Protein AF-A0A9D4AV53-F1 (afdb_monomer)

Solvent-accessible surface area (backbone atoms only — not comparable to full-atom values): 8628 Å² total; per-residue (Å²): 136,87,85,74,82,77,82,69,74,58,74,61,68,57,35,44,65,17,51,55,22,48,53,52,18,52,51,21,46,56,52,15,54,52,25,48,77,71,68,38,57,70,60,15,51,51,24,48,51,52,20,50,53,24,49,51,52,19,51,53,35,43,49,56,25,42,52,51,52,41,51,69,66,26,68,77,29,48,86,71,38,29,45,61,40,52,94,44,55,54,70,60,33,49,56,50,50,55,52,50,52,53,54,51,15,51,49,27,72,74,70,65,56,73,66,44,37,37,38,32,34,42,79,16,83,84,34,91,87,54,52,51,60,39,47,61,52,48,53,51,52,35,55,78,67,71,45,55,67,46,74,82,48,91,39,30,34,42,32,48,53,103

Mean predicted aligned error: 5.89 Å

Sequence (162 aa):
MVFQDIEYPGYHDFRAEAFLHQEKKQECLKKAEAACRMGMKPVAAFYAQQGRLHEQKMKEANHAAAVQIFEKVNASLLPENVLDLHGLHVDEAINHLSRVLQEKSHEYKQTGGKPYLCVITGRGNHSQGGVARIKPAAIKYLTSHNFRFTEIKPGCLKVMLK

pLDDT: mean 89.39, std 15.93, range [34.72, 98.69]

Foldseek 3Di:
DDPPDPPQDPLCVQLVQLVVLVVLLVVLCVQLVVCVVVVNVVRNVVSNVSSVVSVVSSVVSLVSSLVVSQCVVCVVPLVVLEGEQPSHDQVSSLVVLVVSLVVVLVVCVVPVPDQKHKYAQDQQCPDDVSDSPNVVSSVVSCVVVVWDWDAPDRRIIITGHD

InterPro domains:
  IPR002625 Smr domain [PF01713] (83-146)
  IPR002625 Smr domain [PS50828] (83-162)
  IPR002625 Smr domain [SM00463] (80-162)
  IPR013899 Domain of unknown function DUF1771 [PF08590] (11-74)
  IPR013899 Domain of unknown function DUF1771 [SM01162] (10-75)
  IPR036063 Smr domain superfamily [G3DSA:3.30.1370.110] (58-162)
  IPR036063 Smr domain superfamily [SSF160443] (80-162)
  IPR052772 Endonuclease/Polynucleotide Kinase Domain-Containing Protein [PTHR46535] (3-162)

Radius of gyration: 20.04 Å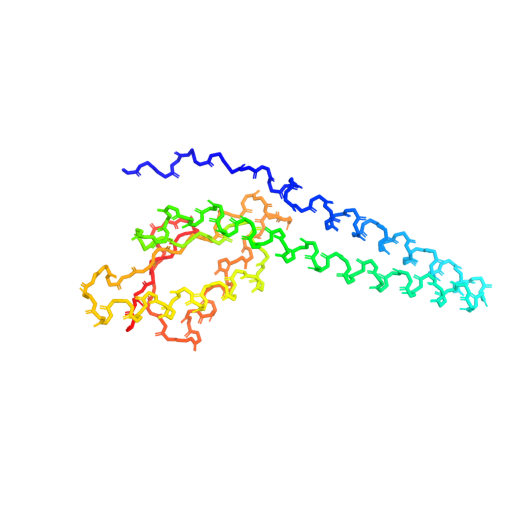; Cα contacts (8 Å, |Δi|>4): 201; chains: 1; bounding box: 47×33×63 Å

Nearest PDB structures (foldseek):
  2vkc-assembly1_A  TM=8.379E-01  e=3.331E-12  Homo sapiens
  3fau-assembly3_B  TM=8.718E-01  e=2.701E-09  Homo sapiens
  2d9i-assembly1_A  TM=8.965E-01  e=4.005E-09  Homo sapiens
  3zie-assembly1_A  TM=5.124E-01  e=1.704E+00  Archaeoglobus fulgidus

Organism: NCBI:txid74926

Structure (mmCIF, N/CA/C/O backbone):
data_AF-A0A9D4AV53-F1
#
_entry.id   AF-A0A9D4AV53-F1
#
loop_
_atom_site.group_PDB
_atom_site.id
_atom_site.type_symbol
_atom_site.label_atom_id
_atom_site.label_alt_id
_atom_site.label_comp_id
_atom_site.label_asym_id
_atom_site.label_entity_id
_atom_site.label_seq_id
_atom_site.pdbx_PDB_ins_code
_atom_site.Cartn_x
_atom_site.Cartn_y
_atom_site.Cartn_z
_atom_site.occupancy
_atom_site.B_iso_or_equiv
_atom_site.auth_seq_id
_atom_site.auth_comp_id
_atom_site.auth_asym_id
_atom_site.auth_atom_id
_atom_site.pdbx_PDB_model_num
ATOM 1 N N . MET A 1 1 ? -22.917 12.804 12.585 1.00 38.12 1 MET A N 1
ATOM 2 C CA . MET A 1 1 ? -21.440 12.845 12.644 1.00 38.12 1 MET A CA 1
ATOM 3 C C . MET A 1 1 ? -20.932 12.941 11.215 1.00 38.12 1 MET A C 1
ATOM 5 O O . MET A 1 1 ? -21.142 12.020 10.431 1.00 38.12 1 MET A O 1
ATOM 9 N N . VAL A 1 2 ? -20.444 14.124 10.859 1.00 34.72 2 VAL A N 1
ATOM 10 C CA . VAL A 1 2 ? -20.189 14.585 9.490 1.00 34.72 2 VAL A CA 1
ATOM 11 C C . VAL A 1 2 ? -18.859 13.989 9.013 1.00 34.72 2 VAL A C 1
ATOM 13 O O . VAL A 1 2 ? -17.808 14.352 9.514 1.00 34.72 2 VAL A O 1
ATOM 16 N N . PHE A 1 3 ? -18.918 13.006 8.109 1.00 46.62 3 PHE A N 1
ATOM 17 C CA . PHE A 1 3 ? -17.758 12.449 7.379 1.00 46.62 3 PHE A CA 1
ATOM 18 C C . PHE A 1 3 ? -17.810 12.838 5.887 1.00 46.62 3 PHE A C 1
ATOM 20 O O . PHE A 1 3 ? -17.227 12.165 5.038 1.00 46.62 3 PHE A O 1
ATOM 27 N N . GLN A 1 4 ? -18.608 13.851 5.556 1.00 36.75 4 GLN A N 1
ATOM 28 C CA . GLN A 1 4 ? -18.662 14.462 4.235 1.00 36.75 4 GLN A CA 1
ATOM 29 C C . GLN A 1 4 ? -17.852 15.754 4.336 1.00 36.75 4 GLN A C 1
ATOM 31 O O . GLN A 1 4 ? -17.994 16.466 5.323 1.00 36.75 4 GLN A O 1
ATOM 36 N N . ASP A 1 5 ? -16.974 15.974 3.360 1.00 39.16 5 ASP A N 1
ATOM 37 C CA . ASP A 1 5 ? -16.139 17.172 3.184 1.00 39.16 5 ASP A CA 1
ATOM 38 C C . ASP A 1 5 ? -14.759 17.157 3.867 1.00 39.16 5 ASP A C 1
ATOM 40 O O . ASP A 1 5 ? -14.266 18.179 4.334 1.00 39.16 5 ASP A O 1
ATOM 44 N N . ILE A 1 6 ? -14.067 16.008 3.863 1.00 48.16 6 ILE A N 1
ATOM 45 C CA . ILE A 1 6 ? -12.597 16.054 3.905 1.00 48.16 6 ILE A CA 1
ATOM 46 C C . ILE A 1 6 ? -12.134 16.381 2.482 1.00 48.16 6 ILE A C 1
ATOM 48 O O . ILE A 1 6 ? -12.137 15.512 1.606 1.00 48.16 6 ILE A O 1
ATOM 52 N N . GLU A 1 7 ? -11.781 17.645 2.242 1.00 45.81 7 GLU A N 1
ATOM 53 C CA . GLU A 1 7 ? -10.985 18.034 1.079 1.00 45.81 7 GLU A CA 1
ATOM 54 C C . GLU A 1 7 ? -9.637 17.323 1.177 1.00 45.81 7 GLU A C 1
ATOM 56 O O . GLU A 1 7 ? -8.758 17.678 1.966 1.00 45.81 7 GLU A O 1
ATOM 61 N N . TYR A 1 8 ? -9.494 16.254 0.401 1.00 56.31 8 TYR A N 1
ATOM 62 C CA . TYR A 1 8 ? -8.222 15.575 0.289 1.00 56.31 8 TYR A CA 1
ATOM 63 C C . TYR A 1 8 ? -7.283 16.457 -0.541 1.00 56.31 8 TYR A C 1
ATOM 65 O O . TYR A 1 8 ? -7.636 16.786 -1.677 1.00 56.31 8 TYR A O 1
ATOM 73 N N . PRO A 1 9 ? -6.100 16.836 -0.018 1.00 54.69 9 PRO A N 1
ATOM 74 C CA . PRO A 1 9 ? -5.075 17.464 -0.841 1.00 54.69 9 PRO A CA 1
ATOM 75 C C . PRO A 1 9 ? -4.839 16.594 -2.079 1.00 54.69 9 PRO A C 1
ATOM 77 O O . PRO A 1 9 ? -4.898 15.363 -1.979 1.00 54.69 9 PRO A O 1
ATOM 80 N N . GLY A 1 10 ? -4.656 17.226 -3.241 1.00 58.88 10 GLY A N 1
ATOM 81 C CA . GLY A 1 10 ? -4.695 16.548 -4.530 1.00 58.88 10 GLY A CA 1
ATOM 82 C C . GLY A 1 10 ? -3.817 15.300 -4.515 1.00 58.88 10 GLY A C 1
ATOM 83 O O . GLY A 1 10 ? -2.613 15.384 -4.306 1.00 58.88 10 GLY A O 1
ATOM 84 N N . TYR A 1 11 ? -4.409 14.123 -4.741 1.00 59.81 11 TYR A N 1
ATOM 85 C CA . TYR A 1 11 ? -3.689 12.842 -4.844 1.00 59.81 11 TYR A CA 1
ATOM 86 C C . TYR A 1 11 ? -2.461 12.933 -5.774 1.00 59.81 11 TYR A C 1
ATOM 88 O O . TYR A 1 11 ? -1.443 12.274 -5.555 1.00 59.81 11 TYR A O 1
ATOM 96 N N . HIS A 1 12 ? -2.558 13.782 -6.800 1.00 61.38 12 HIS A N 1
ATOM 97 C CA . HIS A 1 12 ? -1.492 14.055 -7.755 1.00 61.38 12 HIS A CA 1
ATOM 98 C C . HIS A 1 12 ? -0.320 14.859 -7.180 1.00 61.38 12 HIS A C 1
ATOM 100 O O . HIS A 1 12 ? 0.800 14.655 -7.641 1.00 61.38 12 HIS A O 1
ATOM 106 N N . ASP A 1 13 ? -0.536 15.689 -6.159 1.00 76.19 13 ASP A N 1
ATOM 107 C CA . ASP A 1 13 ? 0.501 16.560 -5.598 1.00 76.19 13 ASP A CA 1
ATOM 108 C C . ASP A 1 13 ? 1.576 15.730 -4.891 1.00 76.19 13 ASP A C 1
ATOM 110 O O . ASP A 1 13 ? 2.767 15.897 -5.141 1.00 76.19 13 ASP A O 1
ATOM 114 N N . PHE A 1 14 ? 1.165 14.754 -4.075 1.00 82.38 14 PHE A N 1
ATOM 115 C CA . PHE A 1 14 ? 2.112 13.910 -3.338 1.00 82.38 14 PHE A CA 1
ATOM 116 C C . PHE A 1 14 ? 2.916 12.977 -4.244 1.00 82.38 14 PHE A C 1
ATOM 118 O O . PHE A 1 14 ? 4.049 12.636 -3.922 1.00 82.38 14 PHE A O 1
ATOM 125 N N . ARG A 1 15 ? 2.338 12.535 -5.367 1.00 89.38 15 ARG A N 1
ATOM 126 C CA . ARG A 1 15 ? 2.961 11.549 -6.267 1.00 89.38 15 ARG A CA 1
ATOM 127 C C . ARG A 1 15 ? 3.558 12.160 -7.534 1.00 89.38 15 ARG A C 1
ATOM 129 O O . ARG A 1 15 ? 4.001 11.411 -8.403 1.00 89.38 15 ARG A O 1
ATOM 136 N N . ALA A 1 16 ? 3.627 13.487 -7.634 1.00 90.88 16 ALA A N 1
ATOM 137 C CA . ALA A 1 16 ? 4.159 14.188 -8.802 1.00 90.88 16 ALA A CA 1
ATOM 138 C C . ALA A 1 16 ? 5.570 13.707 -9.190 1.00 90.88 16 ALA A C 1
ATOM 140 O O . ALA A 1 16 ? 5.831 13.401 -10.354 1.00 90.88 16 ALA A O 1
ATOM 141 N N . GLU A 1 17 ? 6.466 13.546 -8.213 1.00 93.38 17 GLU A N 1
ATOM 142 C CA . GLU A 1 17 ? 7.827 13.054 -8.456 1.00 93.38 17 GLU A CA 1
ATOM 143 C C . GLU A 1 17 ? 7.849 11.599 -8.954 1.00 93.38 17 GLU A C 1
ATOM 145 O O . GLU A 1 17 ? 8.602 11.249 -9.870 1.00 93.38 17 GLU A O 1
ATOM 150 N N . ALA A 1 18 ? 6.981 10.745 -8.406 1.00 94.00 18 ALA A N 1
ATOM 151 C CA . ALA A 1 18 ? 6.853 9.369 -8.866 1.00 94.00 18 ALA A CA 1
ATOM 152 C C . ALA A 1 18 ? 6.354 9.313 -10.318 1.00 94.00 18 ALA A C 1
ATOM 154 O O . ALA A 1 18 ? 6.891 8.542 -11.117 1.00 94.00 18 ALA A O 1
ATOM 155 N N . PHE A 1 19 ? 5.387 10.159 -10.688 1.00 92.38 19 PHE A N 1
ATOM 156 C CA . PHE A 1 19 ? 4.908 10.260 -12.069 1.00 92.38 19 PHE A CA 1
ATOM 157 C C . PHE A 1 19 ? 6.002 10.743 -13.022 1.00 92.38 19 PHE A C 1
ATOM 159 O O . PHE A 1 19 ? 6.210 10.123 -14.063 1.00 92.38 19 PHE A O 1
ATOM 166 N N . LEU A 1 20 ? 6.793 11.745 -12.630 1.00 95.94 20 LEU A N 1
ATOM 167 C CA . LEU A 1 20 ? 7.936 12.198 -13.425 1.00 95.94 20 LEU A CA 1
ATOM 168 C C . LEU A 1 20 ? 8.929 11.056 -13.703 1.00 95.94 20 LEU A C 1
ATOM 170 O O . LEU A 1 20 ? 9.444 10.903 -14.813 1.00 95.94 20 LEU A O 1
ATOM 174 N N . HIS A 1 21 ? 9.221 10.229 -12.698 1.00 97.69 21 HIS A N 1
ATOM 175 C CA . HIS A 1 21 ? 10.088 9.068 -12.883 1.00 97.69 21 HIS A CA 1
ATOM 176 C C . HIS A 1 21 ? 9.439 7.948 -13.699 1.00 97.69 21 HIS A C 1
ATOM 178 O O . HIS A 1 21 ? 10.141 7.270 -14.454 1.00 97.69 21 HIS A O 1
ATOM 184 N N . GLN A 1 22 ? 8.119 7.790 -13.624 1.00 96.44 22 GLN A N 1
ATOM 185 C CA . GLN A 1 22 ? 7.373 6.879 -14.484 1.00 96.44 22 GLN A CA 1
ATOM 186 C C . GLN A 1 22 ? 7.498 7.275 -15.963 1.00 96.44 22 GLN A C 1
ATOM 188 O O . GLN A 1 22 ? 7.792 6.413 -16.794 1.00 96.44 22 GLN A O 1
ATOM 193 N N . GLU A 1 23 ? 7.343 8.558 -16.293 1.00 97.44 23 GLU A N 1
ATOM 194 C CA . GLU A 1 23 ? 7.495 9.068 -17.662 1.00 97.44 23 GLU A CA 1
ATOM 195 C C . GLU A 1 23 ? 8.915 8.836 -18.192 1.00 97.44 23 GLU A C 1
ATOM 197 O O . GLU A 1 23 ? 9.099 8.248 -19.262 1.00 97.44 23 GLU A O 1
ATOM 202 N N . LYS A 1 24 ? 9.938 9.181 -17.398 1.00 98.25 24 LYS A N 1
ATOM 203 C CA . LYS A 1 24 ? 11.347 8.951 -17.764 1.00 98.25 24 LYS A CA 1
ATOM 204 C C . LYS A 1 24 ? 11.670 7.465 -17.943 1.00 98.25 24 LYS A C 1
ATOM 206 O O . LYS A 1 24 ? 12.411 7.098 -18.856 1.00 98.25 24 LYS A O 1
ATOM 211 N N . LYS A 1 25 ? 11.097 6.585 -17.110 1.00 98.19 25 LYS A N 1
ATOM 212 C CA . LYS A 1 25 ? 11.212 5.126 -17.275 1.00 98.19 25 LYS A CA 1
ATOM 213 C C . LYS A 1 25 ? 10.618 4.687 -18.615 1.00 98.19 25 LYS A C 1
ATOM 215 O O . LYS A 1 25 ? 11.267 3.936 -19.339 1.00 98.19 25 LYS A O 1
ATOM 220 N N . GLN A 1 26 ? 9.412 5.144 -18.956 1.00 98.19 26 GLN A N 1
ATOM 221 C CA . GLN A 1 26 ? 8.759 4.799 -20.225 1.00 98.19 26 GLN A CA 1
ATOM 222 C C . GLN A 1 26 ? 9.570 5.278 -21.432 1.00 98.19 26 GLN A C 1
ATOM 224 O O . GLN A 1 26 ? 9.718 4.543 -22.406 1.00 98.19 26 GLN A O 1
ATOM 229 N N . GLU A 1 27 ? 10.136 6.481 -21.363 1.00 98.44 27 GLU A N 1
ATOM 230 C CA . GLU A 1 27 ? 11.024 7.004 -22.399 1.00 98.44 27 GLU A CA 1
ATOM 231 C C . GLU A 1 27 ? 12.274 6.126 -22.574 1.00 98.44 27 GLU A C 1
ATOM 233 O O . GLU A 1 27 ? 12.625 5.759 -23.697 1.00 98.44 27 GLU A O 1
ATOM 238 N N . CYS A 1 28 ? 12.911 5.724 -21.470 1.00 98.44 28 CYS A N 1
ATOM 239 C CA . CYS A 1 28 ? 14.061 4.820 -21.500 1.00 98.44 28 CYS A CA 1
ATOM 240 C C . CYS A 1 28 ? 13.710 3.469 -22.137 1.00 98.44 28 CYS A C 1
ATOM 242 O O . CYS A 1 28 ? 14.476 2.966 -22.955 1.00 98.44 28 CYS A O 1
ATOM 244 N N . LEU A 1 29 ? 12.546 2.898 -21.816 1.00 97.62 29 LEU A N 1
ATOM 245 C CA . LEU A 1 29 ? 12.094 1.639 -22.416 1.00 97.62 29 LEU A CA 1
ATOM 246 C C . LEU A 1 29 ? 11.893 1.774 -23.929 1.00 97.62 29 LEU A C 1
ATOM 248 O O . LEU A 1 29 ? 12.446 0.977 -24.683 1.00 97.62 29 LEU A O 1
ATOM 252 N N . LYS A 1 30 ? 11.214 2.836 -24.387 1.00 98.50 30 LYS A N 1
ATOM 253 C CA . LYS A 1 30 ? 11.038 3.119 -25.824 1.00 98.50 30 LYS A CA 1
ATOM 254 C C . LYS A 1 30 ? 12.383 3.229 -26.550 1.00 98.50 30 LYS A C 1
ATOM 256 O O . LYS A 1 30 ? 12.556 2.662 -27.629 1.00 98.50 30 LYS A O 1
ATOM 261 N N . LYS A 1 31 ? 13.355 3.925 -25.950 1.00 98.56 31 LYS A N 1
ATOM 262 C CA . LYS A 1 31 ? 14.708 4.079 -26.509 1.00 98.56 31 LYS A CA 1
ATOM 263 C C . LYS A 1 31 ? 15.485 2.757 -26.530 1.00 98.56 31 LYS A C 1
ATOM 265 O O . LYS A 1 31 ? 16.138 2.454 -27.528 1.00 98.56 31 LYS A O 1
ATOM 270 N N . ALA A 1 32 ? 15.382 1.946 -25.477 1.00 98.19 32 ALA A N 1
ATOM 271 C CA . ALA A 1 32 ? 16.003 0.624 -25.417 1.00 98.19 32 ALA A CA 1
ATOM 272 C C . ALA A 1 32 ? 15.435 -0.325 -26.486 1.00 98.19 32 ALA A C 1
ATOM 274 O O . ALA A 1 32 ? 16.196 -0.998 -27.182 1.00 98.19 32 ALA A O 1
ATOM 275 N N . GLU A 1 33 ? 14.111 -0.340 -26.659 1.00 98.19 33 GLU A N 1
ATOM 276 C CA . GLU A 1 33 ? 13.432 -1.136 -27.685 1.00 98.19 33 GLU A CA 1
ATOM 277 C C . GLU A 1 33 ? 13.840 -0.724 -29.102 1.00 98.19 33 GLU A C 1
ATOM 279 O O . GLU A 1 33 ? 14.084 -1.588 -29.945 1.00 98.19 33 GLU A O 1
ATOM 284 N N . ALA A 1 34 ? 13.933 0.581 -29.378 1.00 98.38 34 ALA A N 1
ATOM 285 C CA . ALA A 1 34 ? 14.387 1.083 -30.673 1.00 98.38 34 ALA A CA 1
ATOM 286 C C . ALA A 1 34 ? 15.840 0.665 -30.962 1.00 98.38 34 ALA A C 1
ATOM 288 O O . ALA A 1 34 ? 16.124 0.108 -32.022 1.00 98.38 34 ALA A O 1
ATOM 289 N N . ALA A 1 35 ? 16.746 0.839 -29.994 1.00 98.38 35 ALA A N 1
ATOM 290 C CA . ALA A 1 35 ? 18.142 0.422 -30.126 1.00 98.38 35 ALA A CA 1
ATOM 291 C C . ALA A 1 35 ? 18.288 -1.096 -30.328 1.00 98.38 35 ALA A C 1
ATOM 293 O O . ALA A 1 35 ? 19.127 -1.539 -31.113 1.00 98.38 35 ALA A O 1
ATOM 294 N N . CYS A 1 36 ? 17.445 -1.898 -29.668 1.00 97.38 36 CYS A N 1
ATOM 295 C CA . CYS A 1 36 ? 17.407 -3.346 -29.854 1.00 97.38 36 CYS A CA 1
ATOM 296 C C . CYS A 1 36 ? 17.007 -3.720 -31.290 1.00 97.38 36 CYS A C 1
ATOM 298 O O . CYS A 1 36 ? 17.702 -4.514 -31.925 1.00 97.38 36 CYS A O 1
ATOM 300 N N . ARG A 1 37 ? 15.958 -3.084 -31.836 1.00 98.06 37 ARG A N 1
ATOM 301 C CA . ARG A 1 37 ? 15.520 -3.276 -33.233 1.00 98.06 37 ARG A CA 1
ATOM 302 C C . ARG A 1 37 ? 16.600 -2.905 -34.252 1.00 98.06 37 ARG A C 1
ATOM 304 O O . ARG A 1 37 ? 16.673 -3.522 -35.305 1.00 98.06 37 ARG A O 1
ATOM 311 N N . MET A 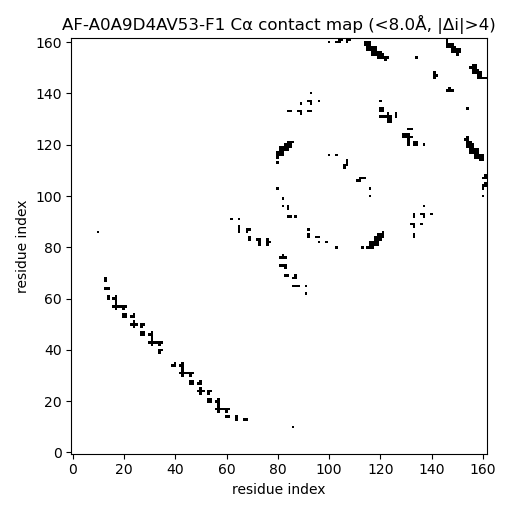1 38 ? 17.453 -1.936 -33.925 1.00 97.81 38 MET A N 1
ATOM 312 C CA . MET A 1 38 ? 18.581 -1.508 -34.762 1.00 97.81 38 MET A CA 1
ATOM 313 C C . MET A 1 38 ? 19.855 -2.351 -34.565 1.00 97.81 38 MET A C 1
ATOM 315 O O . MET A 1 38 ? 20.8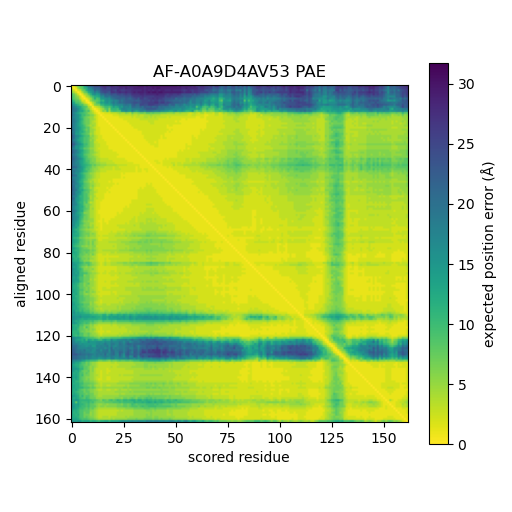87 -2.045 -35.154 1.00 97.81 38 MET A O 1
ATOM 319 N N . GLY A 1 39 ? 19.833 -3.381 -33.709 1.00 97.81 39 GLY A N 1
ATOM 320 C CA . GLY A 1 39 ? 21.009 -4.204 -33.402 1.00 97.81 39 GLY A CA 1
ATOM 321 C C . GLY A 1 39 ? 22.070 -3.510 -32.534 1.00 97.81 39 GLY A C 1
ATOM 322 O O . GLY A 1 39 ? 23.136 -4.074 -32.285 1.00 97.81 39 GLY A O 1
ATOM 323 N N . MET A 1 40 ? 21.789 -2.311 -32.016 1.00 98.25 40 MET A N 1
ATOM 324 C CA . MET A 1 40 ? 22.707 -1.502 -31.209 1.00 98.25 40 MET A CA 1
ATOM 325 C C . MET A 1 40 ? 22.710 -1.956 -29.742 1.00 98.25 40 MET A C 1
ATOM 327 O O . MET A 1 40 ? 22.228 -1.258 -28.846 1.00 98.25 40 MET A O 1
ATOM 331 N N . LYS A 1 41 ? 23.262 -3.147 -29.477 1.00 97.19 41 LYS A N 1
ATOM 332 C CA . LYS A 1 41 ? 23.228 -3.787 -28.146 1.00 97.19 41 LYS A CA 1
ATOM 333 C C . LYS A 1 41 ? 23.754 -2.907 -26.994 1.00 97.19 41 LYS A C 1
ATOM 335 O O . LYS A 1 41 ? 23.065 -2.848 -25.975 1.00 97.19 41 LYS A O 1
ATOM 340 N N . PRO A 1 42 ? 24.896 -2.191 -27.109 1.00 98.38 42 PRO A N 1
ATOM 341 C CA . PRO A 1 42 ? 25.381 -1.341 -26.016 1.00 98.38 42 PRO A CA 1
ATOM 342 C C . PRO A 1 42 ? 24.426 -0.185 -25.687 1.00 98.38 42 PRO A C 1
ATOM 344 O O . PRO A 1 42 ? 24.190 0.115 -24.518 1.00 98.38 42 PRO A O 1
ATOM 347 N N . VAL A 1 43 ? 23.816 0.420 -26.711 1.00 98.38 43 VAL A N 1
ATOM 348 C CA . VAL A 1 43 ? 22.851 1.521 -26.552 1.00 98.38 43 VAL A CA 1
ATOM 349 C C . VAL A 1 43 ? 21.564 1.018 -25.894 1.00 98.38 43 VAL A C 1
ATOM 351 O O . VAL A 1 43 ? 21.043 1.654 -24.978 1.00 98.38 43 VAL A O 1
ATOM 354 N N . ALA A 1 44 ? 21.081 -0.160 -26.299 1.00 98.50 44 ALA A N 1
ATOM 355 C CA . ALA A 1 44 ? 19.928 -0.794 -25.666 1.00 98.50 44 ALA A CA 1
ATOM 356 C C . ALA A 1 44 ? 20.188 -1.089 -24.177 1.00 98.50 44 ALA A C 1
ATOM 358 O O . ALA A 1 44 ? 19.346 -0.789 -23.329 1.00 98.50 44 ALA A O 1
ATOM 359 N N . ALA A 1 45 ? 21.373 -1.616 -23.846 1.00 98.38 45 ALA A N 1
ATOM 360 C CA . ALA A 1 45 ? 21.770 -1.892 -22.467 1.00 98.38 45 ALA A CA 1
ATOM 361 C C . ALA A 1 45 ? 21.842 -0.615 -21.612 1.00 98.38 45 ALA A C 1
ATOM 363 O O . ALA A 1 45 ? 21.354 -0.612 -20.478 1.00 98.38 45 ALA A O 1
ATOM 364 N N . PHE A 1 46 ? 22.382 0.475 -22.166 1.00 98.50 46 PHE A N 1
ATOM 365 C CA . PHE A 1 46 ? 22.434 1.777 -21.500 1.00 98.50 46 PHE A CA 1
ATOM 366 C C . PHE A 1 46 ? 21.033 2.276 -21.123 1.00 98.50 46 PHE A C 1
ATOM 368 O O . PHE A 1 46 ? 20.770 2.567 -19.955 1.00 98.50 46 PHE A O 1
ATOM 375 N N . TYR A 1 47 ? 20.100 2.315 -22.078 1.00 98.69 47 TYR A N 1
ATOM 376 C CA . TYR A 1 47 ? 18.739 2.774 -21.795 1.00 98.69 47 TYR A CA 1
ATOM 377 C C . TYR A 1 47 ? 17.975 1.828 -20.865 1.00 98.69 47 TYR A C 1
ATOM 379 O O . TYR A 1 47 ? 17.224 2.295 -20.011 1.00 98.69 47 TYR A O 1
ATOM 387 N N . ALA A 1 48 ? 18.215 0.516 -20.940 1.00 98.25 48 ALA A N 1
ATOM 388 C CA . ALA A 1 48 ? 17.660 -0.426 -19.973 1.00 98.25 48 ALA A CA 1
ATOM 389 C C . ALA A 1 48 ? 18.158 -0.138 -18.542 1.00 98.25 48 ALA A C 1
ATOM 391 O O . ALA A 1 48 ? 17.379 -0.208 -17.591 1.00 98.25 48 ALA A O 1
ATOM 392 N N . GLN A 1 49 ? 19.435 0.223 -18.372 1.00 98.56 49 GLN A N 1
ATOM 393 C CA . GLN A 1 49 ? 19.985 0.618 -17.073 1.00 98.56 49 GLN A CA 1
ATOM 394 C C . GLN A 1 49 ? 19.374 1.927 -16.557 1.00 98.56 49 GLN A C 1
ATOM 396 O O . GLN A 1 49 ? 18.987 1.986 -15.391 1.00 98.56 49 GLN A O 1
ATOM 401 N N . GLN A 1 50 ? 19.222 2.941 -17.414 1.00 98.62 50 GLN A N 1
ATOM 402 C CA . GLN A 1 50 ? 18.540 4.189 -17.044 1.00 98.62 50 GLN A CA 1
ATOM 403 C C . GLN A 1 50 ? 17.072 3.944 -16.658 1.00 98.62 50 GLN A C 1
ATOM 405 O O . GLN A 1 50 ? 16.586 4.491 -15.668 1.00 98.62 50 GLN A O 1
ATOM 410 N N . GLY A 1 51 ? 16.382 3.046 -17.369 1.00 98.44 51 GLY A N 1
ATOM 411 C CA . GLY A 1 51 ? 15.023 2.622 -17.031 1.00 98.44 51 GLY A CA 1
ATOM 412 C C . GLY A 1 51 ? 14.924 1.996 -15.636 1.00 98.44 51 GLY A C 1
ATOM 413 O O . GLY A 1 51 ? 14.027 2.353 -14.873 1.00 98.44 51 GLY A O 1
ATOM 414 N N . ARG A 1 52 ? 15.874 1.124 -15.263 1.00 98.38 52 ARG A N 1
ATOM 415 C CA . ARG A 1 52 ? 15.952 0.548 -13.905 1.00 98.38 52 ARG A CA 1
ATOM 416 C C . ARG A 1 52 ? 16.214 1.608 -12.834 1.00 98.38 52 ARG A C 1
ATOM 418 O O . ARG A 1 52 ? 15.623 1.551 -11.761 1.00 98.38 52 ARG A O 1
ATOM 425 N N . LEU A 1 53 ? 17.060 2.596 -13.124 1.00 98.56 53 LEU A N 1
ATOM 426 C CA . LEU A 1 53 ? 17.325 3.699 -12.199 1.00 98.56 53 LEU A CA 1
ATOM 427 C C . LEU A 1 53 ? 16.069 4.546 -11.955 1.00 98.56 53 LEU A C 1
ATOM 429 O O . LEU A 1 53 ? 15.755 4.871 -10.813 1.00 98.56 53 LEU A O 1
ATOM 433 N N . HIS A 1 54 ? 15.313 4.871 -13.004 1.00 98.31 54 HIS A N 1
ATOM 434 C CA . HIS A 1 54 ? 14.048 5.590 -12.849 1.00 98.31 54 HIS A CA 1
ATOM 435 C C . HIS A 1 54 ? 12.962 4.763 -12.164 1.00 98.31 54 HIS A C 1
ATOM 437 O O . HIS A 1 54 ? 12.172 5.318 -11.409 1.00 98.31 54 HIS A O 1
ATOM 443 N N . GLU A 1 55 ? 12.950 3.445 -12.350 1.00 97.62 55 GLU A N 1
ATOM 444 C CA . GLU A 1 55 ? 12.087 2.560 -11.570 1.00 97.62 55 GLU A CA 1
ATOM 445 C C . GLU A 1 55 ? 12.393 2.620 -10.071 1.00 97.62 55 GLU A C 1
ATOM 447 O O . GLU A 1 55 ? 11.462 2.703 -9.271 1.00 97.62 55 GLU A O 1
ATOM 452 N N . GLN A 1 56 ? 13.672 2.617 -9.693 1.00 98.25 56 GLN A N 1
ATOM 453 C CA . GLN A 1 56 ? 14.073 2.729 -8.293 1.00 98.25 56 GLN A CA 1
ATOM 454 C C . GLN A 1 56 ? 13.634 4.074 -7.695 1.00 98.25 56 GLN A C 1
ATOM 456 O O . GLN A 1 56 ? 12.940 4.094 -6.680 1.00 98.25 56 GLN A O 1
ATOM 461 N N . LYS A 1 57 ? 13.918 5.186 -8.385 1.00 97.88 57 LYS A N 1
ATOM 462 C CA . LYS A 1 57 ? 13.498 6.526 -7.939 1.00 97.88 57 LYS A CA 1
ATOM 463 C C . LYS A 1 57 ? 11.977 6.675 -7.852 1.00 97.88 57 LYS A C 1
ATOM 465 O O . LYS A 1 57 ? 11.460 7.280 -6.923 1.00 97.88 57 LYS A O 1
ATOM 470 N N . MET A 1 58 ? 11.237 6.078 -8.788 1.00 96.81 58 MET A N 1
ATOM 471 C CA . MET A 1 58 ? 9.773 6.051 -8.746 1.00 96.81 58 MET A CA 1
ATOM 472 C C . MET A 1 58 ? 9.255 5.310 -7.505 1.00 96.81 58 MET A C 1
ATOM 474 O O . MET A 1 58 ? 8.268 5.739 -6.909 1.00 96.81 58 MET A O 1
ATOM 478 N N . LYS A 1 59 ? 9.881 4.189 -7.119 1.00 94.69 59 LYS A N 1
ATOM 479 C CA . LYS A 1 59 ? 9.507 3.443 -5.905 1.00 94.69 59 LYS A CA 1
ATOM 480 C C . LYS A 1 59 ? 9.781 4.258 -4.643 1.00 94.69 59 LYS A C 1
ATOM 482 O O . LYS A 1 59 ? 8.913 4.318 -3.780 1.00 94.69 59 LYS A O 1
ATOM 487 N N . GLU A 1 60 ? 10.938 4.911 -4.566 1.00 96.50 60 GLU A N 1
ATOM 488 C CA . GLU A 1 60 ? 11.318 5.786 -3.448 1.00 96.50 60 GLU A CA 1
ATOM 489 C C . GLU A 1 60 ? 10.352 6.967 -3.301 1.00 96.50 60 GLU A C 1
ATOM 491 O O . GLU A 1 60 ? 9.795 7.173 -2.224 1.00 96.50 60 GLU A O 1
ATOM 496 N N . ALA A 1 61 ? 10.061 7.670 -4.398 1.00 95.31 61 ALA A N 1
ATOM 497 C CA . ALA A 1 61 ? 9.106 8.774 -4.407 1.00 95.31 61 ALA A CA 1
ATOM 498 C C . ALA A 1 61 ? 7.687 8.315 -4.027 1.00 95.31 61 ALA A C 1
ATOM 500 O O . ALA A 1 61 ? 7.010 8.968 -3.237 1.00 95.31 61 ALA A O 1
ATOM 501 N N . ASN A 1 62 ? 7.235 7.158 -4.529 1.00 94.00 62 ASN A N 1
ATOM 502 C CA . ASN A 1 62 ? 5.943 6.590 -4.133 1.00 94.00 62 ASN A CA 1
ATOM 503 C C . ASN A 1 62 ? 5.890 6.234 -2.646 1.00 94.00 62 ASN A C 1
ATOM 505 O O . ASN A 1 62 ? 4.859 6.455 -2.016 1.00 94.00 62 ASN A O 1
ATOM 509 N N . HIS A 1 63 ? 6.978 5.699 -2.092 1.00 93.69 63 HIS A N 1
ATOM 510 C CA . HIS A 1 63 ? 7.063 5.386 -0.673 1.00 93.69 63 HIS A CA 1
ATOM 511 C C . HIS A 1 63 ? 7.010 6.657 0.184 1.00 93.69 63 HIS A C 1
ATOM 513 O O . HIS A 1 63 ? 6.199 6.736 1.104 1.00 93.69 63 HIS A O 1
ATOM 519 N N . ALA A 1 64 ? 7.798 7.679 -0.160 1.00 94.19 64 ALA A N 1
ATOM 520 C CA . ALA A 1 64 ? 7.778 8.968 0.529 1.00 94.19 64 ALA A CA 1
ATOM 521 C C . ALA A 1 64 ? 6.392 9.636 0.468 1.00 94.19 64 ALA A C 1
ATOM 523 O O . ALA A 1 64 ? 5.915 10.179 1.466 1.00 94.19 64 ALA A O 1
ATOM 524 N N . ALA A 1 65 ? 5.717 9.553 -0.681 1.00 91.75 65 ALA A N 1
ATOM 525 C CA . ALA A 1 65 ? 4.348 10.031 -0.843 1.00 91.75 65 ALA A CA 1
ATOM 526 C C . ALA A 1 65 ? 3.362 9.267 0.052 1.00 91.75 65 ALA A C 1
ATOM 528 O O . ALA A 1 65 ? 2.527 9.878 0.712 1.00 91.75 65 ALA A O 1
ATOM 529 N N . ALA A 1 66 ? 3.468 7.936 0.100 1.00 91.94 66 ALA A N 1
ATOM 530 C CA . ALA A 1 66 ? 2.600 7.086 0.909 1.00 91.94 66 ALA A CA 1
ATOM 531 C C . ALA A 1 66 ? 2.688 7.420 2.402 1.00 91.94 66 ALA A C 1
ATOM 533 O O . ALA A 1 66 ? 1.655 7.536 3.060 1.00 91.94 66 ALA A O 1
ATOM 534 N N . VAL A 1 67 ? 3.906 7.631 2.913 1.00 93.56 67 VAL A N 1
ATOM 535 C CA . VAL A 1 67 ? 4.143 8.042 4.304 1.00 93.56 67 VAL A CA 1
ATOM 536 C C . VAL A 1 67 ? 3.460 9.380 4.591 1.00 93.56 67 VAL A C 1
ATOM 538 O O . VAL A 1 67 ? 2.664 9.465 5.522 1.00 93.56 67 VAL A O 1
ATOM 541 N N . GLN A 1 68 ? 3.677 10.391 3.745 1.00 92.56 68 GLN A N 1
ATOM 542 C CA . GLN A 1 68 ? 3.070 11.716 3.923 1.00 92.56 68 GLN A CA 1
ATOM 543 C C . GLN A 1 68 ? 1.538 11.683 3.863 1.00 92.56 68 GLN A C 1
ATOM 545 O O . GLN A 1 68 ? 0.876 12.312 4.690 1.00 92.56 68 GLN A O 1
ATOM 550 N N . ILE A 1 69 ? 0.966 10.943 2.905 1.00 90.12 69 ILE A N 1
ATOM 551 C CA . ILE A 1 69 ? -0.487 10.753 2.792 1.00 90.12 69 ILE A CA 1
ATOM 552 C C . ILE A 1 69 ? -1.015 10.111 4.073 1.00 90.12 69 ILE A C 1
ATOM 554 O O . ILE A 1 69 ? -1.959 10.623 4.675 1.00 90.12 69 ILE A O 1
ATOM 558 N N . PHE A 1 70 ? -0.391 9.012 4.506 1.00 93.50 70 PHE A N 1
ATOM 559 C CA . PHE A 1 70 ? -0.817 8.282 5.688 1.00 93.50 70 PHE A CA 1
ATOM 560 C C . PHE A 1 70 ? -0.790 9.171 6.930 1.00 93.50 70 PHE A C 1
ATOM 562 O O . PHE A 1 70 ? -1.812 9.294 7.598 1.00 93.50 70 PHE A O 1
ATOM 569 N N . GLU A 1 71 ? 0.343 9.807 7.223 1.00 93.25 71 GLU A N 1
ATOM 570 C CA . GLU A 1 71 ? 0.526 10.635 8.416 1.00 93.25 71 GLU A CA 1
ATOM 571 C C . GLU A 1 71 ? -0.448 11.811 8.443 1.00 93.25 71 GLU A C 1
ATOM 573 O O . GLU A 1 71 ? -1.157 12.001 9.432 1.00 93.25 71 GLU A O 1
ATOM 578 N N . LYS A 1 72 ? -0.548 12.556 7.335 1.00 91.06 72 LYS A N 1
ATOM 579 C CA . LYS A 1 72 ? -1.410 13.740 7.249 1.00 91.06 72 LYS A CA 1
ATOM 580 C C . LYS A 1 72 ? -2.882 13.395 7.455 1.00 91.06 72 LYS A C 1
ATOM 582 O O . LYS A 1 72 ? -3.583 14.112 8.163 1.00 91.06 72 LYS A O 1
ATOM 587 N N . VAL A 1 73 ? -3.352 12.314 6.834 1.00 90.38 73 VAL A N 1
ATOM 588 C CA . VAL A 1 73 ? -4.756 11.893 6.919 1.00 90.38 73 VAL A CA 1
ATOM 589 C C . VAL A 1 73 ? -5.068 11.302 8.293 1.00 90.38 73 VAL A C 1
ATOM 591 O O . VAL A 1 73 ? -6.131 11.557 8.853 1.00 90.38 73 VAL A O 1
ATOM 594 N N . ASN A 1 74 ? -4.162 10.494 8.842 1.00 95.44 74 ASN A N 1
ATOM 595 C CA . ASN A 1 74 ? -4.458 9.670 10.007 1.00 95.44 74 ASN A CA 1
ATOM 596 C C . ASN A 1 74 ? -4.128 10.329 11.352 1.00 95.44 74 ASN A C 1
ATOM 598 O O . ASN A 1 74 ? -4.557 9.804 12.381 1.00 95.44 74 ASN A O 1
ATOM 602 N N . ALA A 1 75 ? -3.424 11.468 11.365 1.00 94.62 75 ALA A N 1
ATOM 603 C CA . ALA A 1 75 ? -3.003 12.159 12.588 1.00 94.62 75 ALA A CA 1
ATOM 604 C C . ALA A 1 75 ? -4.154 12.415 13.578 1.00 94.62 75 ALA A C 1
ATOM 606 O O . ALA A 1 75 ? -4.004 12.176 14.774 1.00 94.62 75 ALA A O 1
ATOM 607 N N . SER A 1 76 ? -5.315 12.854 13.087 1.00 93.69 76 SER A N 1
ATOM 608 C CA . SER A 1 76 ? -6.507 13.100 13.912 1.00 93.69 76 SER A CA 1
ATOM 609 C C . SER A 1 76 ? -7.485 11.919 13.962 1.00 93.69 76 SER A C 1
ATOM 611 O O . SER A 1 76 ? -8.383 11.906 14.800 1.00 93.69 76 SER A O 1
ATOM 613 N N . LEU A 1 77 ? -7.323 10.917 13.090 1.00 95.88 77 LEU A N 1
ATOM 614 C CA . LEU A 1 77 ? -8.245 9.781 12.963 1.00 95.88 77 LEU A CA 1
ATOM 615 C C . LEU A 1 77 ? -7.848 8.593 13.846 1.00 95.88 77 LEU A C 1
ATOM 617 O O . LEU A 1 77 ? -8.713 7.958 14.455 1.00 95.88 77 LEU A O 1
ATOM 621 N N . LEU A 1 78 ? -6.549 8.298 13.954 1.00 96.75 78 LEU A N 1
ATOM 622 C CA . LEU A 1 78 ? -6.061 7.151 14.725 1.00 96.75 78 LEU A CA 1
ATOM 623 C C . LEU A 1 78 ? -6.402 7.220 16.218 1.00 96.75 78 LEU A C 1
ATOM 625 O O . LEU A 1 78 ? -6.788 6.177 16.757 1.00 96.75 78 LEU A O 1
ATOM 629 N N . PRO A 1 79 ? -6.328 8.383 16.901 1.00 95.75 79 PRO A N 1
ATOM 630 C CA . PRO A 1 79 ? -6.802 8.500 18.283 1.00 95.75 79 PRO A CA 1
ATOM 631 C C . PRO A 1 79 ? -8.278 8.109 18.444 1.00 95.75 79 PRO A C 1
ATOM 633 O O . PRO A 1 79 ? -8.668 7.542 19.458 1.00 95.75 79 PRO A O 1
ATOM 636 N N . GLU A 1 80 ? -9.088 8.304 17.402 1.00 96.44 80 GLU A N 1
ATOM 637 C CA . GLU A 1 80 ? -10.510 7.962 17.391 1.00 96.44 80 GLU A CA 1
ATOM 638 C C . GLU A 1 80 ? -10.806 6.508 16.981 1.00 96.44 80 GLU A C 1
ATOM 640 O O . GLU A 1 80 ? -11.978 6.137 16.846 1.00 96.44 80 GLU A O 1
ATOM 645 N N . ASN A 1 81 ? -9.779 5.666 16.821 1.00 97.44 81 ASN A N 1
ATOM 646 C CA . ASN A 1 81 ? -9.865 4.330 16.218 1.00 97.44 81 ASN A CA 1
ATOM 647 C C . ASN A 1 81 ? -10.491 4.365 14.817 1.00 97.44 81 ASN A C 1
ATOM 649 O O . ASN A 1 81 ? -11.316 3.519 14.448 1.00 97.44 81 ASN A O 1
ATOM 653 N N . VAL A 1 82 ? -10.062 5.337 14.018 1.00 97.75 82 VAL A N 1
ATOM 654 C CA . VAL A 1 82 ? -10.325 5.385 12.586 1.00 97.75 82 VAL A CA 1
ATOM 655 C C . VAL A 1 82 ? -8.989 5.321 11.852 1.00 97.75 82 VAL A C 1
ATOM 657 O O . VAL A 1 82 ? -8.058 6.056 12.152 1.00 97.75 82 VAL A O 1
ATOM 660 N N . LEU A 1 83 ? -8.896 4.402 10.903 1.00 98.12 83 LEU A N 1
ATOM 661 C CA . LEU A 1 83 ? -7.765 4.221 10.012 1.00 98.12 83 LEU A CA 1
ATOM 662 C C . LEU A 1 83 ? -8.246 4.504 8.600 1.00 98.12 83 LEU A C 1
ATOM 664 O O . LEU A 1 83 ? -9.137 3.819 8.106 1.00 98.12 83 LEU A O 1
ATOM 668 N N . ASP A 1 84 ? -7.645 5.474 7.939 1.00 95.12 84 ASP A N 1
ATOM 669 C CA . ASP A 1 84 ? -7.951 5.800 6.563 1.00 95.12 84 ASP A CA 1
ATOM 670 C C . ASP A 1 84 ? -6.777 5.450 5.644 1.00 95.12 84 ASP A C 1
ATOM 672 O O . ASP A 1 84 ? -5.666 5.961 5.775 1.00 95.12 84 ASP A O 1
ATOM 676 N N . LEU A 1 85 ? -7.041 4.513 4.736 1.00 94.38 85 LEU A N 1
ATOM 677 C CA . LEU A 1 85 ? -6.090 3.961 3.778 1.00 94.38 85 LEU A CA 1
ATOM 678 C C . LEU A 1 85 ? -6.332 4.488 2.361 1.00 94.38 85 LEU A C 1
ATOM 680 O O . LEU A 1 85 ? -5.689 4.012 1.424 1.00 94.38 85 LEU A O 1
ATOM 684 N N . HIS A 1 86 ? -7.285 5.405 2.154 1.00 87.88 86 HIS A N 1
ATOM 685 C CA . HIS A 1 86 ? -7.514 5.953 0.819 1.00 87.88 86 HIS A CA 1
ATOM 686 C C . HIS A 1 86 ? -6.241 6.647 0.292 1.00 87.88 86 HIS A C 1
ATOM 688 O O . HIS A 1 86 ? -5.420 7.158 1.047 1.00 87.88 86 HIS A O 1
ATOM 694 N N . GLY A 1 87 ? -6.065 6.657 -1.032 1.00 83.50 87 GLY A N 1
ATOM 695 C CA . GLY A 1 87 ? -4.911 7.304 -1.676 1.00 83.50 87 GLY A CA 1
ATOM 696 C C . GLY A 1 87 ? -3.590 6.526 -1.579 1.00 83.50 87 GLY A C 1
ATOM 697 O O . GLY A 1 87 ? -2.623 6.865 -2.265 1.00 83.50 87 GLY A O 1
ATOM 698 N N . LEU A 1 88 ? -3.544 5.448 -0.798 1.00 90.94 88 LEU A N 1
ATOM 699 C CA . LEU A 1 88 ? -2.409 4.532 -0.776 1.00 90.94 88 LEU A CA 1
ATOM 700 C C . LEU A 1 88 ? -2.493 3.513 -1.918 1.00 90.94 88 LEU A C 1
ATOM 702 O O . LEU A 1 88 ? -3.576 3.142 -2.385 1.00 90.94 88 LEU A O 1
ATOM 706 N N . HIS A 1 89 ? -1.339 3.018 -2.358 1.00 90.88 89 HIS A N 1
ATOM 707 C CA . HIS A 1 89 ? -1.296 1.794 -3.148 1.00 90.88 89 HIS A CA 1
ATOM 708 C C . HIS A 1 89 ? -1.635 0.586 -2.271 1.00 90.88 89 HIS A C 1
ATOM 710 O O . HIS A 1 89 ? -1.546 0.635 -1.048 1.00 90.88 89 HIS A O 1
ATOM 716 N N . VAL A 1 90 ? -2.027 -0.522 -2.901 1.00 92.31 90 VAL A N 1
ATOM 717 C CA . VAL A 1 90 ? -2.510 -1.712 -2.185 1.00 92.31 90 VAL A CA 1
ATOM 718 C C . VAL A 1 90 ? -1.483 -2.227 -1.175 1.00 92.31 90 VAL A C 1
ATOM 720 O O . VAL A 1 90 ? -1.834 -2.415 -0.015 1.00 92.31 90 VAL A O 1
ATOM 723 N N . ASP A 1 91 ? -0.225 -2.400 -1.581 1.00 93.06 91 ASP A N 1
ATOM 724 C CA . ASP A 1 91 ? 0.811 -2.946 -0.695 1.00 93.06 91 ASP A CA 1
ATOM 725 C C . ASP A 1 91 ? 1.100 -2.008 0.487 1.00 93.06 91 ASP A C 1
ATOM 727 O O . ASP A 1 91 ? 1.201 -2.450 1.630 1.00 93.06 91 ASP A O 1
ATOM 731 N N . GLU A 1 92 ? 1.142 -0.698 0.227 1.00 94.75 92 GLU A N 1
ATOM 732 C CA . GLU A 1 92 ? 1.274 0.346 1.251 1.00 94.75 92 GLU A CA 1
ATOM 733 C C . GLU A 1 92 ? 0.107 0.258 2.253 1.00 94.75 92 GLU A C 1
ATOM 735 O O . GLU A 1 92 ? 0.318 0.168 3.463 1.00 94.75 92 GLU A O 1
ATOM 740 N N . ALA A 1 93 ? -1.129 0.195 1.753 1.00 95.69 93 ALA A N 1
ATOM 741 C CA . ALA A 1 93 ? -2.337 0.118 2.565 1.00 95.69 93 ALA A CA 1
ATOM 742 C C . ALA A 1 93 ? -2.370 -1.129 3.461 1.00 95.69 93 ALA A C 1
ATOM 744 O O . ALA A 1 93 ? -2.736 -1.028 4.631 1.00 95.69 93 ALA A O 1
ATOM 745 N N . ILE A 1 94 ? -1.981 -2.298 2.941 1.00 97.56 94 ILE A N 1
ATOM 746 C CA . ILE A 1 94 ? -1.954 -3.542 3.724 1.00 97.56 94 ILE A CA 1
ATOM 747 C C . ILE A 1 94 ? -0.870 -3.507 4.803 1.00 97.56 94 ILE A C 1
ATOM 749 O O . ILE A 1 94 ? -1.131 -3.948 5.922 1.00 97.56 94 ILE A O 1
ATOM 753 N N . ASN A 1 95 ? 0.297 -2.929 4.512 1.00 97.31 95 ASN A N 1
ATOM 754 C CA . ASN A 1 95 ? 1.355 -2.750 5.507 1.00 97.31 95 ASN A CA 1
ATOM 755 C C . ASN A 1 95 ? 0.918 -1.821 6.652 1.00 97.31 95 ASN A C 1
ATOM 757 O O . ASN A 1 95 ? 1.183 -2.099 7.819 1.00 97.31 95 ASN A O 1
ATOM 761 N N . HIS A 1 96 ? 0.209 -0.733 6.344 1.00 98.00 96 HIS A N 1
ATOM 762 C CA . HIS A 1 96 ? -0.351 0.138 7.377 1.00 98.00 96 HIS A CA 1
ATOM 763 C C . HIS A 1 96 ? -1.494 -0.536 8.149 1.00 98.00 96 HIS A C 1
ATOM 765 O O . HIS A 1 96 ? -1.549 -0.429 9.374 1.00 98.00 96 HIS A O 1
ATOM 771 N N . LEU A 1 97 ? -2.377 -1.266 7.459 1.00 98.38 97 LEU A N 1
ATOM 772 C CA . LEU A 1 97 ? -3.475 -2.007 8.080 1.00 98.38 97 LEU A CA 1
ATOM 773 C C . LEU A 1 97 ? -2.970 -3.020 9.110 1.00 98.38 97 LEU A C 1
ATOM 775 O O . LEU A 1 97 ? -3.490 -3.063 10.223 1.00 98.38 97 LEU A O 1
ATOM 779 N N . SER A 1 98 ? -1.967 -3.824 8.749 1.00 98.38 98 SER A N 1
ATOM 780 C CA . SER A 1 98 ? -1.409 -4.848 9.635 1.00 98.38 98 SER A CA 1
ATOM 781 C C . SER A 1 98 ? -0.826 -4.235 10.908 1.00 98.38 98 SER A C 1
ATOM 783 O O . SER A 1 98 ? -1.202 -4.642 12.011 1.00 98.38 98 SER A O 1
ATOM 785 N N . ARG A 1 99 ? 0.016 -3.205 10.754 1.00 98.31 99 ARG A N 1
ATOM 786 C CA . ARG A 1 99 ? 0.660 -2.485 11.856 1.00 98.31 99 ARG A CA 1
ATOM 787 C C . ARG A 1 99 ? -0.364 -1.858 12.802 1.00 98.31 99 ARG A C 1
ATOM 789 O O . ARG A 1 99 ? -0.326 -2.107 14.004 1.00 98.31 99 ARG A O 1
ATOM 796 N N . VAL A 1 100 ? -1.316 -1.095 12.266 1.00 98.31 100 VAL A N 1
ATOM 797 C CA . VAL A 1 100 ? -2.306 -0.376 13.084 1.00 98.31 100 VAL A CA 1
ATOM 798 C C . VAL A 1 100 ? -3.256 -1.340 13.794 1.00 98.31 100 VAL A C 1
ATOM 800 O O . VAL A 1 100 ? -3.617 -1.100 14.943 1.00 98.31 100 VAL A O 1
ATOM 803 N N . LEU A 1 101 ? -3.648 -2.455 13.166 1.00 98.50 101 LEU A N 1
ATOM 804 C CA . LEU A 1 101 ? -4.458 -3.473 13.844 1.00 98.50 101 LEU A CA 1
ATOM 805 C C . LEU A 1 101 ? -3.730 -4.077 15.043 1.00 98.50 101 LEU A C 1
ATOM 807 O O . LEU A 1 101 ? -4.363 -4.306 16.073 1.00 98.50 101 LEU A O 1
ATOM 811 N N . GLN A 1 102 ? -2.426 -4.334 14.921 1.00 98.00 102 GLN A N 1
ATOM 812 C CA . GLN A 1 102 ? -1.612 -4.834 16.026 1.00 98.00 102 GLN A CA 1
ATOM 813 C C . GLN A 1 102 ? -1.532 -3.804 17.157 1.00 98.00 102 GLN A C 1
ATOM 815 O O . GLN A 1 102 ? -1.823 -4.142 18.304 1.00 98.00 102 GLN A O 1
ATOM 820 N N . GLU A 1 103 ? -1.202 -2.553 16.829 1.00 97.50 103 GLU A N 1
ATOM 821 C CA . GLU A 1 103 ? -1.109 -1.449 17.792 1.00 97.50 103 GLU A CA 1
ATOM 822 C C . GLU A 1 103 ? -2.432 -1.240 18.534 1.00 97.50 103 GLU A C 1
ATOM 824 O O . GLU A 1 103 ? -2.463 -1.242 19.763 1.00 97.50 103 GLU A O 1
ATOM 829 N N . LYS A 1 104 ? -3.549 -1.156 17.802 1.00 97.94 104 LYS A N 1
ATOM 830 C CA . LYS A 1 104 ? -4.873 -0.932 18.390 1.00 97.94 104 LYS A CA 1
ATOM 831 C C . LYS A 1 104 ? -5.403 -2.128 19.164 1.00 97.94 104 LYS A C 1
ATOM 833 O O . LYS A 1 104 ? -6.049 -1.934 20.188 1.00 97.94 104 LYS A O 1
ATOM 838 N N . SER A 1 105 ? -5.109 -3.355 18.735 1.00 97.75 105 SER A N 1
ATOM 839 C CA . SER A 1 105 ? -5.456 -4.551 19.518 1.00 97.75 105 SER A CA 1
ATOM 840 C C . SER A 1 105 ? -4.693 -4.571 20.842 1.00 97.75 105 SER A C 1
ATOM 842 O O . SER A 1 105 ? -5.265 -4.845 21.892 1.00 97.75 105 SER A O 1
ATOM 844 N N . HIS A 1 106 ? -3.410 -4.215 20.815 1.00 97.12 106 HIS A N 1
ATOM 845 C CA . HIS A 1 106 ? -2.604 -4.108 22.023 1.00 97.12 106 HIS A CA 1
ATOM 846 C C . HIS A 1 106 ? -3.099 -2.992 22.957 1.00 97.12 106 HIS A C 1
ATOM 848 O O . HIS A 1 106 ? -3.291 -3.242 24.144 1.00 97.12 106 HIS A O 1
ATOM 854 N N . GLU A 1 107 ? -3.382 -1.799 22.426 1.00 96.56 107 GLU A N 1
ATOM 855 C CA . GLU A 1 107 ? -3.984 -0.691 23.179 1.00 96.56 107 GLU A CA 1
ATOM 856 C C . GLU A 1 107 ? -5.307 -1.120 23.830 1.00 96.56 107 GLU A C 1
ATOM 858 O O . GLU A 1 107 ? -5.490 -0.940 25.032 1.00 96.56 107 GLU A O 1
ATOM 863 N N . TYR A 1 108 ? -6.193 -1.771 23.068 1.00 96.81 108 TYR A N 1
ATOM 864 C CA . TYR A 1 108 ? -7.476 -2.262 23.567 1.00 96.81 108 TYR A CA 1
ATOM 865 C C . TYR A 1 108 ? -7.322 -3.241 24.739 1.00 96.81 108 TYR A C 1
ATOM 867 O O . TYR A 1 108 ? -8.035 -3.113 25.733 1.00 96.81 108 TYR A O 1
ATOM 875 N N . LYS A 1 109 ? -6.365 -4.176 24.673 1.00 96.56 109 LYS A N 1
ATOM 876 C CA . LYS A 1 109 ? -6.089 -5.112 25.778 1.00 96.56 109 LYS A CA 1
ATOM 877 C C . LYS A 1 109 ? -5.613 -4.423 27.051 1.00 96.56 109 LYS A C 1
ATOM 879 O O . LYS A 1 109 ? -5.882 -4.927 28.136 1.00 96.56 109 LYS A O 1
ATOM 884 N N . GLN A 1 110 ? -4.881 -3.320 26.922 1.00 95.88 110 GLN A N 1
ATOM 885 C CA . GLN A 1 110 ? -4.320 -2.612 28.070 1.00 95.88 110 GLN A CA 1
ATOM 886 C C . GLN A 1 110 ? -5.308 -1.636 28.704 1.00 95.88 110 GLN A C 1
ATOM 888 O O . GLN A 1 110 ? -5.383 -1.552 29.926 1.00 95.88 110 GLN A O 1
ATOM 893 N N . THR A 1 111 ? -6.047 -0.886 27.886 1.00 93.81 111 THR A N 1
ATOM 894 C CA . THR A 1 111 ? -6.855 0.249 28.357 1.00 93.81 111 THR A CA 1
ATOM 895 C C . THR A 1 111 ? -8.358 -0.015 28.323 1.00 93.81 111 THR A C 1
ATOM 897 O O . THR A 1 111 ? -9.122 0.757 28.896 1.00 93.81 111 THR A O 1
ATOM 900 N N . GLY A 1 112 ? -8.811 -1.086 27.661 1.00 87.81 112 GLY A N 1
ATOM 901 C CA . GLY A 1 112 ? -10.231 -1.431 27.554 1.00 87.81 112 GLY A CA 1
ATOM 902 C C . GLY A 1 112 ? -11.061 -0.467 26.697 1.00 87.81 112 GLY A C 1
ATOM 903 O O . GLY A 1 112 ? -12.285 -0.484 26.805 1.00 87.81 112 GLY A O 1
ATOM 904 N N . GLY A 1 113 ? -10.418 0.371 25.870 1.00 89.12 113 GLY A N 1
ATOM 905 C CA . GLY A 1 113 ? -11.062 1.374 25.011 1.00 89.12 113 GLY A CA 1
ATOM 906 C C . GLY A 1 113 ? -11.993 0.807 23.923 1.00 89.12 113 GLY A C 1
ATOM 907 O O . GLY A 1 113 ? -12.595 -0.258 24.058 1.00 89.12 113 GLY A O 1
ATOM 908 N N . LYS A 1 114 ? -12.148 1.520 22.798 1.00 94.56 114 LYS A N 1
ATOM 909 C CA . LYS A 1 114 ? -13.045 1.079 21.708 1.00 94.56 114 LYS A CA 1
ATOM 910 C C . LYS A 1 114 ? -12.626 -0.328 21.218 1.00 94.56 114 LYS A C 1
ATOM 912 O O . LYS A 1 114 ? -11.508 -0.469 20.728 1.00 94.56 114 LYS A O 1
ATOM 917 N N . PRO A 1 115 ? -13.510 -1.350 21.238 1.00 97.06 115 PRO A N 1
ATOM 918 C CA . PRO A 1 115 ? -13.163 -2.736 20.883 1.00 97.06 115 PRO A CA 1
ATOM 919 C C . PRO A 1 115 ? -13.087 -2.977 19.364 1.00 97.06 115 PRO A C 1
ATOM 921 O O . PRO A 1 115 ? -13.202 -4.106 18.883 1.00 97.06 115 PRO A O 1
ATOM 924 N N . TYR A 1 116 ? -12.985 -1.909 18.576 1.00 98.12 116 TYR A N 1
ATOM 925 C CA . TYR A 1 116 ? -13.001 -1.956 17.123 1.00 98.12 116 TYR A CA 1
ATOM 926 C C . TYR A 1 116 ? -12.152 -0.835 16.519 1.00 98.12 116 TYR A C 1
ATOM 928 O O . TYR A 1 116 ? -11.903 0.189 17.157 1.00 98.12 116 TYR A O 1
ATOM 936 N N . LEU A 1 117 ? -11.764 -1.037 15.263 1.00 98.56 117 LEU A N 1
ATOM 937 C CA . LEU A 1 117 ? -11.121 -0.076 14.376 1.00 98.56 117 LEU A CA 1
ATOM 938 C C . LEU A 1 117 ? -12.002 0.111 13.137 1.00 98.56 117 LEU A C 1
ATOM 940 O O . LEU A 1 117 ? -12.379 -0.865 12.486 1.00 98.56 117 LEU A O 1
ATOM 944 N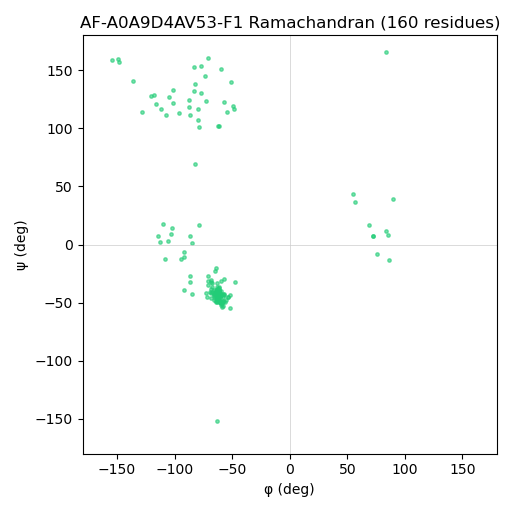 N . CYS A 1 118 ? -12.337 1.351 12.798 1.00 98.19 118 CYS A N 1
ATOM 945 C CA . CYS A 1 118 ? -13.001 1.668 11.536 1.00 98.19 118 CYS A CA 1
ATOM 946 C C . CYS A 1 118 ? -11.946 1.888 10.450 1.00 98.19 118 CYS A C 1
ATOM 948 O O . CYS A 1 118 ? -11.150 2.810 10.558 1.00 98.19 118 CYS A O 1
ATOM 950 N N . VAL A 1 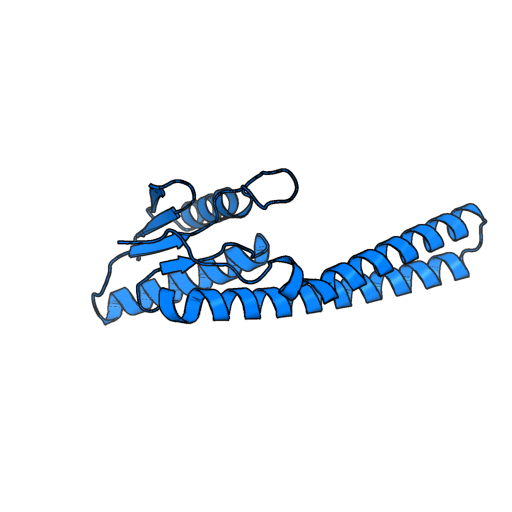119 ? -11.951 1.071 9.401 1.00 97.81 119 VAL A N 1
ATOM 951 C CA . VAL A 1 119 ? -10.987 1.114 8.298 1.00 97.81 119 VAL A CA 1
ATOM 952 C C . VAL A 1 119 ? -11.659 1.665 7.044 1.00 97.81 119 VAL A C 1
ATOM 954 O O . VAL A 1 119 ? -12.515 1.010 6.444 1.00 97.81 119 VAL A O 1
ATOM 957 N N . ILE A 1 120 ? -11.261 2.862 6.629 1.00 94.88 120 ILE A N 1
ATOM 958 C CA . ILE A 1 120 ? -11.686 3.507 5.390 1.00 94.88 120 ILE A CA 1
ATOM 959 C C . ILE A 1 120 ? -10.747 3.049 4.269 1.00 94.88 120 ILE A C 1
ATOM 961 O O . ILE A 1 120 ? -9.531 3.167 4.351 1.00 94.88 120 ILE A O 1
ATOM 965 N N . THR A 1 121 ? -11.324 2.488 3.211 1.00 91.25 121 THR A N 1
ATOM 966 C CA . THR A 1 121 ? -10.612 1.900 2.058 1.00 91.25 121 THR A CA 1
ATOM 967 C C . THR A 1 121 ? -10.827 2.697 0.766 1.00 91.25 121 THR A C 1
ATOM 969 O O . THR A 1 121 ? -10.325 2.325 -0.295 1.00 91.25 121 THR A O 1
ATOM 972 N N . GLY A 1 122 ? -11.572 3.804 0.857 1.00 80.69 122 GLY A N 1
ATOM 973 C CA . GLY A 1 122 ? -12.017 4.618 -0.271 1.00 80.69 122 GLY A CA 1
ATOM 974 C C . GLY A 1 122 ? -13.296 4.096 -0.940 1.00 80.69 122 GLY A C 1
ATOM 975 O O . GLY A 1 122 ? -13.729 2.965 -0.729 1.00 80.69 122 GLY A O 1
ATOM 976 N N . ARG A 1 123 ? -13.918 4.948 -1.768 1.00 68.31 123 ARG A N 1
ATOM 977 C CA . ARG A 1 123 ? -15.172 4.638 -2.493 1.00 68.31 123 ARG A CA 1
ATOM 978 C C . ARG A 1 123 ? -14.967 4.048 -3.894 1.00 68.31 123 ARG A C 1
ATOM 980 O O . ARG A 1 123 ? -15.935 3.675 -4.534 1.00 68.31 123 ARG A O 1
ATOM 987 N N . GLY A 1 124 ? -13.728 3.986 -4.386 1.00 62.28 124 GLY A N 1
ATOM 988 C CA . GLY A 1 124 ? -13.408 3.511 -5.742 1.00 62.28 124 GLY A CA 1
ATOM 989 C C . GLY A 1 124 ? -13.470 4.566 -6.853 1.00 62.28 124 GLY A C 1
ATOM 990 O O . GLY A 1 124 ? -12.903 4.337 -7.919 1.00 62.28 124 GLY A O 1
ATOM 991 N N . ASN A 1 125 ? -14.047 5.744 -6.591 1.00 56.12 125 ASN A N 1
ATOM 992 C CA . ASN A 1 125 ? -14.274 6.786 -7.607 1.00 56.12 125 ASN A CA 1
ATOM 993 C C . ASN A 1 125 ? -12.996 7.395 -8.227 1.00 56.12 125 ASN A C 1
ATOM 995 O O . ASN A 1 125 ? -13.077 7.952 -9.314 1.00 56.12 125 ASN A O 1
ATOM 999 N N . HIS A 1 126 ? -11.830 7.288 -7.574 1.00 53.03 126 HIS A N 1
ATOM 1000 C CA . HIS A 1 126 ? -10.564 7.902 -8.028 1.00 53.03 126 HIS A CA 1
ATOM 1001 C C . HIS A 1 126 ? -9.473 6.886 -8.414 1.00 53.03 126 HIS A C 1
ATOM 1003 O O . HIS A 1 126 ? -8.326 7.249 -8.654 1.00 53.03 126 HIS A O 1
ATOM 1009 N N . SER A 1 127 ? -9.797 5.594 -8.451 1.00 52.91 127 SER A N 1
ATOM 1010 C CA . SER A 1 127 ? -8.850 4.549 -8.864 1.00 52.91 127 SER A CA 1
ATOM 1011 C C . SER A 1 127 ? -8.640 4.596 -10.382 1.00 52.91 127 SER A C 1
ATOM 1013 O O . SER A 1 127 ? -9.610 4.805 -11.110 1.00 52.91 127 SER A O 1
ATOM 1015 N N . GLN A 1 128 ? -7.431 4.315 -10.896 1.00 46.53 128 GLN A N 1
ATOM 1016 C CA . GLN A 1 128 ? -7.262 4.053 -12.336 1.00 46.53 128 GLN A CA 1
ATOM 1017 C C . GLN A 1 128 ? -8.214 2.919 -12.764 1.00 46.53 128 GLN A C 1
ATOM 1019 O O . GLN A 1 128 ? -8.084 1.780 -12.305 1.00 46.53 128 GLN A O 1
ATOM 1024 N N . GLY A 1 129 ? -9.191 3.254 -13.611 1.00 45.16 129 GLY A N 1
ATOM 1025 C CA . GLY A 1 129 ? -10.239 2.342 -14.080 1.00 45.16 129 GLY A CA 1
ATOM 1026 C C . GLY A 1 129 ? -11.452 2.173 -13.153 1.00 45.16 129 GLY A C 1
ATOM 1027 O O . GLY A 1 129 ? -12.224 1.248 -13.364 1.00 45.16 129 GLY A O 1
ATOM 1028 N N . GLY A 1 130 ? -11.631 3.005 -12.118 1.00 46.50 130 GLY A N 1
ATOM 1029 C CA . GLY A 1 130 ? -12.836 2.991 -11.267 1.00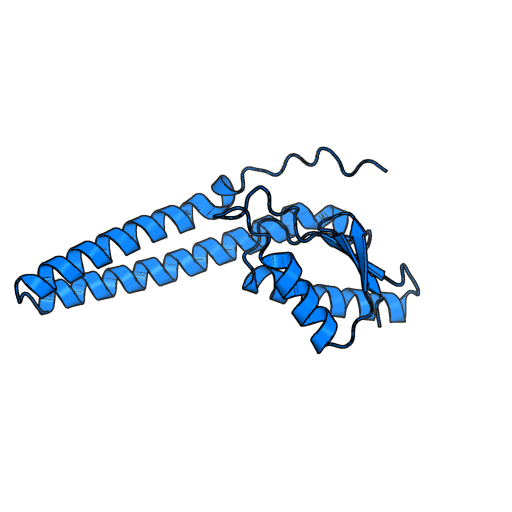 46.50 130 GLY A CA 1
ATOM 1030 C C . GLY A 1 130 ? -12.966 1.794 -10.311 1.00 46.50 130 GLY A C 1
ATOM 1031 O O . GLY A 1 130 ? -13.988 1.640 -9.647 1.00 46.50 130 GLY A O 1
ATOM 1032 N N . VAL A 1 131 ? -11.942 0.939 -10.206 1.00 51.75 131 VAL A N 1
ATOM 1033 C CA . VAL A 1 131 ? -11.969 -0.264 -9.355 1.00 51.75 131 VAL A CA 1
ATOM 1034 C C . VAL A 1 131 ? -11.309 0.017 -8.007 1.00 51.75 131 VAL A C 1
ATOM 1036 O O . VAL A 1 131 ? -10.094 0.192 -7.938 1.00 51.75 131 VAL A O 1
ATOM 1039 N N . ALA A 1 132 ? -12.087 -0.006 -6.921 1.00 65.00 132 ALA A N 1
ATOM 1040 C CA . ALA A 1 132 ? -11.564 0.065 -5.556 1.00 65.00 132 ALA A CA 1
ATOM 1041 C C . ALA A 1 132 ? -10.655 -1.145 -5.261 1.00 65.00 132 ALA A C 1
ATOM 1043 O O . ALA A 1 132 ? -11.143 -2.242 -4.997 1.00 65.00 132 ALA A O 1
ATOM 1044 N N . ARG A 1 133 ? -9.328 -0.963 -5.300 1.00 83.69 133 ARG A N 1
ATOM 1045 C CA . ARG A 1 133 ? -8.362 -2.069 -5.116 1.00 83.69 133 ARG A CA 1
ATOM 1046 C C . ARG A 1 133 ? -8.000 -2.349 -3.657 1.00 83.69 133 ARG A C 1
ATOM 1048 O O . ARG A 1 133 ? -7.672 -3.483 -3.323 1.00 83.69 133 ARG A O 1
ATOM 1055 N N . ILE A 1 134 ? -8.086 -1.347 -2.781 1.00 91.44 134 ILE A N 1
ATOM 1056 C CA . ILE A 1 134 ? -7.705 -1.494 -1.366 1.00 91.44 134 ILE A CA 1
ATOM 1057 C C . ILE A 1 134 ? -8.725 -2.346 -0.611 1.00 91.44 134 ILE A C 1
ATOM 1059 O O . ILE A 1 134 ? -8.339 -3.264 0.104 1.00 91.44 134 ILE A O 1
ATOM 1063 N N . LYS A 1 135 ? -10.026 -2.098 -0.801 1.00 92.56 135 LYS A N 1
ATOM 1064 C CA . LYS A 1 135 ? -11.097 -2.846 -0.125 1.00 92.56 135 LYS A CA 1
ATOM 1065 C C . LYS A 1 135 ? -10.965 -4.375 -0.257 1.00 92.56 135 LYS A C 1
ATOM 1067 O O . LYS A 1 135 ? -10.940 -5.035 0.783 1.00 92.56 135 LYS A O 1
ATOM 1072 N N . PRO A 1 136 ? -10.867 -4.971 -1.464 1.00 93.69 136 PRO A N 1
ATOM 1073 C CA . PRO A 1 136 ? -10.740 -6.423 -1.588 1.00 93.69 136 PRO A CA 1
ATOM 1074 C C . PRO A 1 136 ? -9.446 -6.952 -0.957 1.00 93.69 136 PRO A C 1
ATOM 1076 O O . PRO A 1 136 ? -9.466 -8.008 -0.327 1.00 93.69 136 PRO A O 1
ATOM 1079 N N . ALA A 1 137 ? -8.337 -6.212 -1.055 1.00 95.62 137 ALA A N 1
ATOM 1080 C CA . ALA A 1 137 ? -7.084 -6.593 -0.411 1.00 95.62 137 ALA A CA 1
ATOM 1081 C C . ALA A 1 137 ? -7.190 -6.562 1.125 1.00 95.62 137 ALA A C 1
ATOM 1083 O O . ALA A 1 137 ? -6.748 -7.497 1.791 1.00 95.62 137 ALA A O 1
ATOM 1084 N N . ALA A 1 138 ? -7.828 -5.531 1.687 1.00 97.00 138 ALA A N 1
ATOM 1085 C CA . ALA A 1 138 ? -8.057 -5.403 3.122 1.00 97.00 138 ALA A CA 1
ATOM 1086 C C . ALA A 1 138 ? -8.945 -6.542 3.637 1.00 97.00 138 ALA A C 1
ATOM 1088 O O . ALA A 1 138 ? -8.597 -7.195 4.614 1.00 97.00 138 ALA A O 1
ATOM 1089 N N . ILE A 1 139 ? -10.042 -6.853 2.940 1.00 97.12 139 ILE A N 1
ATOM 1090 C CA . ILE A 1 139 ? -10.917 -7.990 3.268 1.00 97.12 139 ILE A CA 1
ATOM 1091 C C . ILE A 1 139 ? -10.138 -9.309 3.253 1.00 97.12 139 ILE A C 1
ATOM 1093 O O . ILE A 1 139 ? -10.264 -10.105 4.188 1.00 97.12 139 ILE A O 1
ATOM 1097 N N . LYS A 1 140 ? -9.307 -9.535 2.226 1.00 97.94 140 LYS A N 1
ATOM 1098 C CA . LYS A 1 140 ? -8.456 -10.728 2.135 1.00 97.94 140 LYS A CA 1
ATOM 1099 C C . LYS A 1 140 ? -7.522 -10.831 3.341 1.00 97.94 140 LYS A C 1
ATOM 1101 O O . LYS A 1 140 ? -7.475 -11.887 3.967 1.00 97.94 140 LYS A O 1
ATOM 1106 N N . TYR A 1 141 ? -6.836 -9.741 3.687 1.00 98.44 141 TYR A N 1
ATOM 1107 C CA . TYR A 1 141 ? -5.947 -9.683 4.847 1.00 98.44 141 TYR A CA 1
ATOM 1108 C C . TYR A 1 141 ? -6.696 -9.969 6.156 1.00 98.44 141 TYR A C 1
ATOM 1110 O O . TYR A 1 141 ? -6.280 -10.821 6.937 1.00 98.44 141 TYR A O 1
ATOM 1118 N N . LEU A 1 142 ? -7.824 -9.297 6.396 1.00 98.50 142 LEU A N 1
ATOM 1119 C CA . LEU A 1 142 ? -8.619 -9.471 7.614 1.00 98.50 142 LEU A CA 1
ATOM 1120 C C . LEU A 1 142 ? -9.109 -10.914 7.767 1.00 98.50 142 LEU A C 1
ATOM 1122 O O . LEU A 1 142 ? -9.005 -11.487 8.851 1.00 98.50 142 LEU A O 1
ATOM 1126 N N . THR A 1 143 ? -9.582 -11.511 6.672 1.00 98.19 143 THR A N 1
ATOM 1127 C CA . THR A 1 143 ? -10.054 -12.900 6.643 1.00 98.19 143 THR A CA 1
ATOM 1128 C C . THR A 1 143 ? -8.913 -13.871 6.933 1.00 98.19 143 THR A C 1
ATOM 1130 O O . THR A 1 143 ? -9.043 -14.710 7.819 1.00 98.19 143 THR A O 1
ATOM 1133 N N . SER A 1 144 ? -7.763 -13.729 6.260 1.00 98.19 144 SER A N 1
ATOM 1134 C CA . SER A 1 144 ? -6.620 -14.633 6.458 1.00 98.19 144 SER A CA 1
ATOM 1135 C C . SER A 1 144 ? -6.015 -14.545 7.862 1.00 98.19 144 SER A C 1
ATOM 1137 O O . SER A 1 144 ? -5.383 -15.491 8.316 1.00 98.19 144 SER A O 1
ATOM 1139 N N . HIS A 1 145 ? -6.219 -13.424 8.559 1.00 98.00 145 HIS A N 1
ATOM 1140 C CA . HIS A 1 145 ? -5.759 -13.209 9.932 1.00 98.00 145 HIS A CA 1
ATOM 1141 C C . HIS A 1 145 ? -6.884 -13.366 10.967 1.00 98.00 145 HIS A C 1
ATOM 1143 O O . HIS A 1 145 ? -6.708 -12.993 12.129 1.00 98.00 145 HIS A O 1
ATOM 1149 N N . ASN A 1 146 ? -8.029 -13.945 10.585 1.00 97.69 146 ASN A N 1
ATOM 1150 C CA . ASN A 1 146 ? -9.164 -14.258 11.459 1.00 97.69 146 ASN A CA 1
ATOM 1151 C C . ASN A 1 146 ? -9.726 -13.044 12.222 1.00 97.69 146 ASN A C 1
ATOM 1153 O O . ASN A 1 146 ? -10.070 -13.158 13.402 1.00 97.69 146 ASN A O 1
ATOM 1157 N N . PHE A 1 147 ? -9.751 -11.862 11.610 1.00 98.50 147 P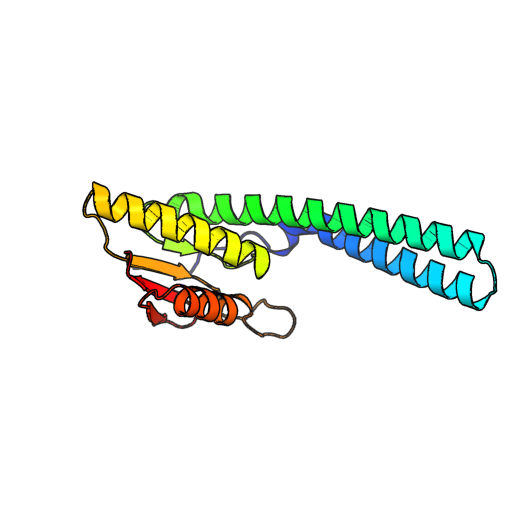HE A N 1
ATOM 1158 C CA . PHE A 1 147 ? -10.452 -10.705 12.164 1.00 98.50 147 PHE A CA 1
ATOM 1159 C C . PHE A 1 147 ? -11.942 -10.783 11.830 1.00 98.50 147 PHE A C 1
ATOM 11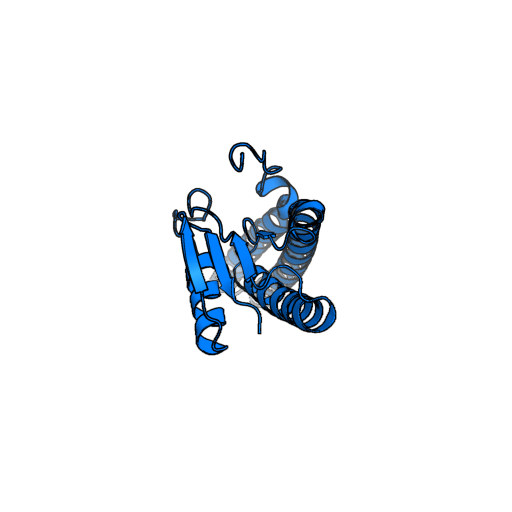61 O O . PHE A 1 147 ? -12.323 -11.093 10.703 1.00 98.50 147 PHE A O 1
ATOM 1168 N N . ARG A 1 148 ? -12.799 -10.451 12.801 1.00 98.25 148 ARG A N 1
ATOM 1169 C CA . ARG A 1 148 ? -14.230 -10.242 12.540 1.00 98.25 148 ARG A CA 1
ATOM 1170 C C . ARG A 1 148 ? -14.427 -8.819 12.041 1.00 98.25 148 ARG A C 1
ATOM 1172 O O . ARG A 1 148 ? -13.919 -7.890 12.664 1.00 98.25 148 ARG A O 1
ATOM 1179 N N . PHE A 1 149 ? -15.171 -8.637 10.959 1.00 98.44 149 PHE A N 1
ATOM 1180 C CA . PHE A 1 149 ? -15.464 -7.307 10.438 1.00 98.44 149 PHE A CA 1
ATOM 1181 C C . PHE A 1 149 ? -16.834 -7.244 9.764 1.00 98.44 149 PHE A C 1
ATOM 1183 O O . PHE A 1 149 ? -17.369 -8.252 9.311 1.00 98.44 149 PHE A O 1
ATOM 1190 N N . THR A 1 150 ? -17.383 -6.036 9.684 1.00 97.56 150 THR A N 1
ATOM 1191 C CA . THR A 1 150 ? -18.617 -5.723 8.953 1.00 97.56 150 THR A CA 1
ATOM 1192 C C . THR A 1 150 ? -18.422 -4.441 8.164 1.00 97.56 150 THR A C 1
ATOM 1194 O O . THR A 1 150 ? -17.834 -3.488 8.676 1.00 97.56 150 THR A O 1
ATOM 1197 N N . GLU A 1 151 ? -18.940 -4.369 6.944 1.00 94.50 151 GLU A N 1
ATOM 1198 C CA . GLU A 1 151 ? -18.988 -3.104 6.215 1.00 94.50 151 GLU A CA 1
ATOM 1199 C C . GLU A 1 151 ? -20.172 -2.267 6.711 1.00 94.50 151 GLU A C 1
ATOM 1201 O O . GLU A 1 151 ? -21.320 -2.680 6.589 1.00 94.50 151 GLU A O 1
ATOM 1206 N N . ILE A 1 152 ? -19.893 -1.103 7.301 1.00 92.69 152 ILE A N 1
ATOM 1207 C CA . ILE A 1 152 ? -20.937 -0.228 7.870 1.00 92.69 152 ILE A CA 1
ATOM 1208 C C . ILE A 1 152 ? -21.512 0.706 6.799 1.00 92.69 152 ILE A C 1
ATOM 1210 O O . ILE A 1 152 ? -22.678 1.086 6.844 1.00 92.69 152 ILE A O 1
ATOM 1214 N N . LYS A 1 153 ? -20.677 1.093 5.833 1.00 87.56 153 LYS A N 1
ATOM 1215 C CA . LYS A 1 153 ? -21.034 1.898 4.660 1.00 87.56 153 LYS A CA 1
ATOM 1216 C C . LYS A 1 153 ? -20.038 1.604 3.535 1.00 87.56 153 LYS A C 1
ATOM 1218 O O . LYS A 1 153 ? -18.923 1.182 3.854 1.00 87.56 153 LYS A O 1
ATOM 1223 N N . PRO A 1 154 ? -20.382 1.862 2.260 1.00 86.31 154 PRO A N 1
ATOM 1224 C CA . PRO A 1 154 ? -19.485 1.611 1.138 1.00 86.31 154 PRO A CA 1
ATOM 1225 C C . PRO A 1 154 ? -18.077 2.173 1.372 1.00 86.31 154 PRO A C 1
ATOM 1227 O O . PRO A 1 154 ? -17.893 3.382 1.526 1.00 86.31 154 PRO A O 1
ATOM 1230 N N . GLY A 1 155 ? -17.090 1.277 1.426 1.00 87.56 155 GLY A N 1
ATOM 1231 C CA . GLY A 1 155 ? -15.682 1.625 1.616 1.00 87.56 155 GLY A CA 1
ATOM 1232 C C . GLY A 1 155 ? -15.235 1.792 3.071 1.00 87.56 155 GLY A C 1
ATOM 1233 O O . GLY A 1 155 ? -14.103 2.216 3.285 1.00 87.56 155 GLY A O 1
ATOM 1234 N N . CYS A 1 156 ? -16.063 1.458 4.068 1.00 93.12 156 CYS A N 1
ATOM 1235 C CA . CYS A 1 156 ? -15.709 1.528 5.490 1.00 93.12 156 CYS A CA 1
ATOM 1236 C C . CYS A 1 156 ? -16.002 0.207 6.220 1.00 93.12 156 CYS A C 1
ATOM 1238 O O . CYS A 1 156 ? -17.160 -0.185 6.394 1.00 93.12 156 CYS A O 1
ATOM 1240 N N . LEU A 1 157 ? -14.942 -0.456 6.683 1.00 96.56 157 LEU A N 1
ATOM 1241 C CA . LEU A 1 157 ? -14.992 -1.724 7.405 1.00 96.56 157 LEU A CA 1
ATOM 1242 C C . LEU A 1 157 ? -14.830 -1.474 8.906 1.00 96.56 157 LEU A C 1
ATOM 1244 O O . LEU A 1 157 ? -13.812 -0.949 9.338 1.00 96.56 157 LEU A O 1
ATOM 1248 N N . LYS A 1 158 ? -15.794 -1.886 9.725 1.00 98.25 158 LYS A N 1
ATOM 1249 C CA . LYS A 1 158 ? -15.625 -1.951 11.181 1.00 98.25 158 LYS A CA 1
ATOM 1250 C C . LYS A 1 158 ? -15.002 -3.294 11.535 1.00 98.25 158 LYS A C 1
ATOM 1252 O O . LYS A 1 158 ? -15.651 -4.322 11.372 1.00 98.25 158 LYS A O 1
ATOM 1257 N N . VAL A 1 159 ? -13.760 -3.276 12.002 1.00 98.69 159 VAL A N 1
ATOM 1258 C CA . VAL A 1 159 ? -12.961 -4.456 12.348 1.00 98.69 159 VAL A CA 1
ATOM 1259 C C . VAL A 1 159 ? -12.902 -4.600 13.862 1.00 98.69 159 VAL A C 1
ATOM 1261 O O . VAL A 1 159 ? -12.541 -3.655 14.553 1.00 98.69 159 VAL A O 1
ATOM 1264 N N . MET A 1 160 ? -13.246 -5.770 14.389 1.00 98.44 160 MET A N 1
ATOM 1265 C CA . MET A 1 160 ? -13.166 -6.059 15.822 1.00 98.44 160 MET A CA 1
ATOM 1266 C C . MET A 1 160 ? -11.717 -6.330 16.226 1.00 98.44 160 MET A C 1
ATOM 1268 O O . MET A 1 160 ? -11.050 -7.154 15.599 1.00 98.44 160 MET A O 1
ATOM 1272 N N . LEU A 1 161 ? -11.254 -5.660 17.279 1.00 98.06 161 LEU A N 1
ATOM 1273 C CA . LEU A 1 161 ? -9.910 -5.836 17.828 1.00 98.06 161 LEU A CA 1
ATOM 1274 C C . LEU A 1 161 ? -9.827 -7.133 18.652 1.00 98.06 161 LEU A C 1
ATOM 1276 O O . LEU A 1 161 ? -10.849 -7.642 19.125 1.00 98.06 161 LEU A O 1
ATOM 1280 N N . LYS A 1 162 ? -8.620 -7.698 18.752 1.00 91.06 162 LYS A N 1
ATOM 1281 C CA . LYS A 1 162 ? -8.333 -8.981 19.420 1.00 91.06 162 LYS A CA 1
ATOM 1282 C C . LYS A 1 162 ? -7.578 -8.798 20.719 1.00 91.06 162 LYS A C 1
ATOM 1284 O O . LYS A 1 162 ? -6.938 -7.741 20.873 1.00 91.06 162 LYS A O 1
#

Secondary structure (DSSP, 8-state):
---S---PPPHHHHHHHHHHHHHHHHHHHHHHHHHHHTT-HHHHHHHHHHHHHHHHHHHHHHHHHHHHHHHH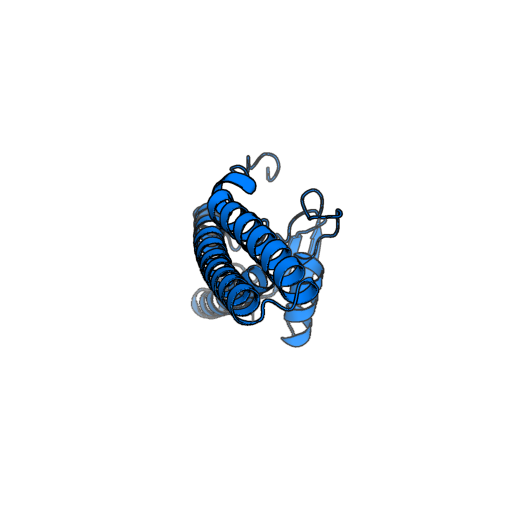HHTTTGGGTEEE-TTS-HHHHHHHHHHHHHHHHHHHHHH---SEEEEE---STTSTTS---HHHHHHHHHHHTT--EEEEETTEEEEE--